Protein AF-A0A7S0NUJ7-F1 (afdb_monomer_lite)

Sequence (102 aa):
GGIPTGGVLVLDGGIKQATTVGCLMPGIDDGKAVWEGSGLSHDTIAAQCCSSGGTCSRTVDEKCVAGHSRDLKGDITEFTYAKTEEFCTANGLDMCKQSCAG

pLDDT: mean 77.23, std 7.96, range [48.59, 88.69]

Foldseek 3Di:
DFADQVFEFQFDQVDPDGDTLDTQHTPPCQVPQFQPPSPDPGRGGQQWFAAPVRRIDCAQPNAGLQGDCVVVVNDTHRDGQVRSQVVQVVRVTGGHSYDDHD

Radius of gyration: 12.68 Å; chains: 1; bounding box: 33×30×28 Å

Secondary structure (DSSP, 8-state):
----TT-EEEE-TTSSS--EEEEE-TTTSTT--B-TT-SSS--B----EE-TTS-EESEETTEETT--TTTTTT------HHHHHHHHHHTT-EEPSS----

Structure (mmCIF, N/CA/C/O backbone):
data_AF-A0A7S0NUJ7-F1
#
_entry.id   AF-A0A7S0NUJ7-F1
#
loop_
_atom_site.group_PDB
_atom_site.id
_atom_site.type_symbol
_atom_site.label_atom_id
_atom_site.label_alt_id
_atom_site.lab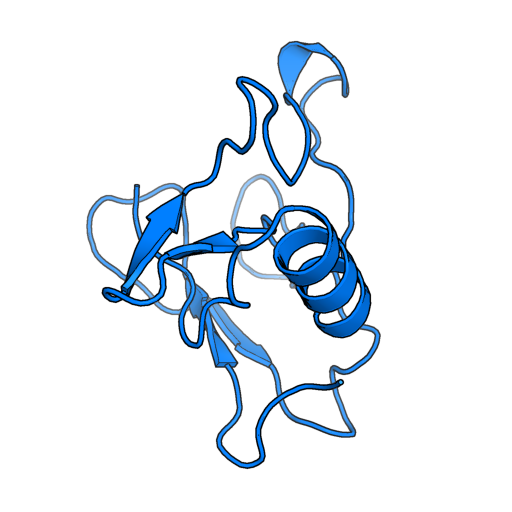el_comp_id
_atom_site.label_asym_id
_atom_site.label_entity_id
_atom_site.label_seq_id
_atom_site.pdbx_PDB_ins_code
_atom_site.Cartn_x
_atom_site.Cartn_y
_atom_site.Cartn_z
_atom_site.occupancy
_atom_site.B_iso_or_equiv
_atom_site.auth_seq_id
_atom_site.auth_comp_id
_atom_site.auth_asym_id
_atom_site.auth_atom_id
_atom_site.pdbx_PDB_model_num
ATOM 1 N N . GLY A 1 1 ? -9.097 -12.353 3.011 1.00 61.38 1 GLY A N 1
ATOM 2 C CA . GLY A 1 1 ? -9.640 -12.327 1.647 1.00 61.38 1 GLY A CA 1
ATOM 3 C C . GLY A 1 1 ? -8.478 -12.275 0.684 1.00 61.38 1 GLY A C 1
ATOM 4 O O . GLY A 1 1 ? -7.427 -12.829 0.994 1.00 61.38 1 GLY A O 1
ATOM 5 N N . GLY A 1 2 ? -8.674 -11.709 -0.500 1.00 78.25 2 GLY A N 1
ATOM 6 C CA . GLY A 1 2 ? -7.700 -11.768 -1.588 1.00 78.25 2 GLY A CA 1
ATOM 7 C C . GLY A 1 2 ? -7.979 -10.703 -2.635 1.00 78.25 2 GLY A C 1
ATOM 8 O O . GLY A 1 2 ? -8.971 -9.978 -2.535 1.00 78.25 2 GLY A O 1
ATOM 9 N N . ILE A 1 3 ? -7.098 -10.601 -3.629 1.00 82.38 3 ILE A N 1
ATOM 10 C CA . ILE A 1 3 ? -7.230 -9.593 -4.679 1.00 82.38 3 ILE A CA 1
ATOM 11 C C . ILE A 1 3 ? -8.593 -9.790 -5.391 1.00 82.38 3 ILE A C 1
ATOM 13 O O . ILE A 1 3 ? -8.946 -10.913 -5.755 1.00 82.38 3 ILE A O 1
ATOM 17 N N . PRO A 1 4 ? -9.399 -8.730 -5.580 1.00 82.12 4 PRO A N 1
ATOM 18 C CA . PRO A 1 4 ? -10.649 -8.787 -6.334 1.00 82.12 4 PRO A CA 1
ATOM 19 C C . PRO A 1 4 ? -10.472 -9.321 -7.762 1.00 82.12 4 PRO A C 1
ATOM 21 O O . PRO A 1 4 ? -9.442 -9.096 -8.390 1.00 82.12 4 PRO A O 1
ATOM 24 N N . THR A 1 5 ? -11.522 -9.919 -8.341 1.00 82.94 5 THR A N 1
ATOM 25 C CA . THR A 1 5 ? -11.513 -10.449 -9.725 1.00 82.94 5 THR A CA 1
ATOM 26 C C . THR A 1 5 ? -11.082 -9.418 -10.778 1.00 82.94 5 THR A C 1
ATOM 28 O O . THR A 1 5 ? -10.499 -9.785 -11.791 1.00 82.94 5 THR A O 1
ATOM 31 N N . GLY A 1 6 ? -11.363 -8.132 -10.541 1.00 81.31 6 GLY A N 1
ATOM 32 C CA . GLY A 1 6 ? -10.975 -7.029 -11.427 1.00 81.31 6 GLY A CA 1
ATOM 33 C C . GLY A 1 6 ? -9.548 -6.504 -11.231 1.00 81.31 6 GLY A C 1
ATOM 34 O O . GLY A 1 6 ? -9.154 -5.586 -11.943 1.00 81.31 6 GLY A O 1
ATOM 35 N N . GLY A 1 7 ? -8.796 -7.060 -10.281 1.00 83.81 7 GLY A N 1
ATOM 36 C CA . GLY A 1 7 ? -7.479 -6.575 -9.890 1.00 83.81 7 GLY A CA 1
ATOM 37 C C . GLY A 1 7 ? -7.514 -5.286 -9.067 1.00 83.81 7 GLY A C 1
ATOM 38 O O . GLY A 1 7 ? -8.575 -4.712 -8.802 1.00 83.81 7 GLY A O 1
ATOM 39 N N . VAL A 1 8 ? -6.335 -4.852 -8.622 1.00 83.50 8 VAL A N 1
ATOM 40 C CA . VAL A 1 8 ? -6.144 -3.630 -7.823 1.00 83.50 8 VAL A CA 1
ATOM 41 C C . VAL A 1 8 ? -5.001 -2.818 -8.402 1.00 83.50 8 VAL A C 1
ATOM 43 O O . VAL A 1 8 ? -3.883 -3.311 -8.541 1.00 83.50 8 VAL A O 1
ATOM 46 N N . LEU A 1 9 ? -5.277 -1.553 -8.714 1.00 83.06 9 LEU A N 1
ATOM 47 C CA . LEU A 1 9 ? -4.267 -0.638 -9.233 1.00 83.06 9 LEU A CA 1
ATOM 48 C C . LEU A 1 9 ? -3.266 -0.265 -8.138 1.00 83.06 9 LEU A C 1
ATOM 50 O O . LEU A 1 9 ? -3.642 0.257 -7.085 1.00 83.06 9 LEU A O 1
ATOM 54 N N . VAL A 1 10 ? -1.989 -0.488 -8.436 1.00 82.12 10 VAL A N 1
ATOM 55 C CA . VAL A 1 10 ? -0.851 0.028 -7.678 1.00 82.12 10 VAL A CA 1
ATOM 56 C C . VAL A 1 10 ? -0.483 1.374 -8.281 1.00 82.12 10 VAL A C 1
ATOM 58 O O . VAL A 1 10 ? -0.183 1.466 -9.473 1.00 82.12 10 VAL A O 1
ATOM 61 N N .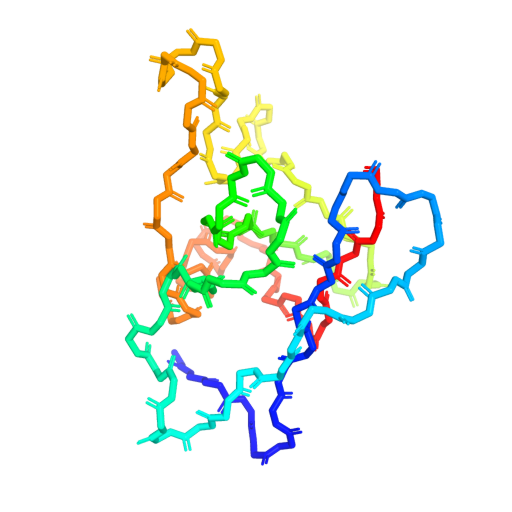 LEU A 1 11 ? -0.522 2.422 -7.464 1.00 82.19 11 LEU A N 1
ATOM 62 C CA . LEU A 1 11 ? -0.182 3.778 -7.880 1.00 82.19 11 LEU A CA 1
ATOM 63 C C . LEU A 1 11 ? 1.198 4.187 -7.370 1.00 82.19 11 LEU A C 1
ATOM 65 O O . LEU A 1 11 ? 1.640 3.724 -6.319 1.00 82.19 11 LEU A O 1
ATOM 69 N N . ASP A 1 12 ? 1.827 5.113 -8.085 1.00 79.12 12 ASP A N 1
ATOM 70 C CA . ASP A 1 12 ? 3.011 5.821 -7.615 1.00 79.12 12 ASP A CA 1
ATOM 71 C C . ASP A 1 12 ? 2.600 6.810 -6.515 1.00 79.12 12 ASP A C 1
ATOM 73 O O . ASP A 1 12 ? 1.951 7.829 -6.765 1.00 79.12 12 ASP A O 1
ATOM 77 N N . GLY A 1 13 ? 2.960 6.479 -5.274 1.00 71.94 13 GLY A N 1
ATOM 78 C CA . GLY A 1 13 ? 2.683 7.308 -4.103 1.00 71.94 13 GLY A CA 1
ATOM 79 C C . GLY A 1 13 ? 3.583 8.541 -3.979 1.00 71.94 13 GLY A C 1
ATOM 80 O O . GLY A 1 13 ? 3.323 9.376 -3.117 1.00 71.94 13 GLY A O 1
ATOM 81 N N . GLY A 1 14 ? 4.630 8.669 -4.799 1.00 71.31 14 GLY A N 1
ATOM 82 C CA . GLY A 1 14 ? 5.584 9.780 -4.768 1.00 71.31 14 GLY A CA 1
ATOM 83 C C . GLY A 1 14 ? 5.140 11.015 -5.554 1.00 71.31 14 GLY A C 1
ATOM 84 O O . GLY A 1 14 ? 5.768 12.071 -5.443 1.00 71.31 14 GLY A O 1
ATOM 85 N N . ILE A 1 15 ? 4.063 10.916 -6.336 1.00 70.31 15 ILE A N 1
ATOM 86 C CA . ILE A 1 15 ? 3.588 11.996 -7.203 1.00 70.31 15 ILE A CA 1
ATOM 87 C C . ILE A 1 15 ? 2.126 12.363 -6.943 1.00 70.31 15 ILE A C 1
ATOM 89 O O . ILE A 1 15 ? 1.289 11.551 -6.562 1.00 70.31 15 ILE A O 1
ATOM 93 N N . LYS A 1 16 ? 1.803 13.640 -7.176 1.00 67.19 16 LYS A N 1
ATOM 94 C CA . LYS A 1 16 ? 0.457 14.187 -6.929 1.00 67.19 16 LYS A CA 1
ATOM 95 C C . LYS A 1 16 ? -0.592 13.705 -7.932 1.00 67.19 16 LYS A C 1
ATOM 97 O O . LYS A 1 16 ? -1.782 13.756 -7.636 1.00 67.19 16 LYS A O 1
ATOM 102 N N . GLN A 1 17 ? -0.171 13.299 -9.130 1.00 69.81 17 GLN A N 1
ATOM 103 C CA . GLN A 1 17 ? -1.061 12.693 -10.117 1.00 69.81 17 GLN A CA 1
ATOM 104 C C . GLN A 1 17 ? -1.070 11.184 -9.929 1.00 69.81 17 GLN A C 1
ATOM 106 O O . GLN A 1 17 ? -0.012 10.568 -9.917 1.00 69.81 17 GLN A O 1
ATOM 111 N N . ALA A 1 18 ? -2.265 10.603 -9.841 1.00 68.88 18 ALA A N 1
ATOM 112 C CA . ALA A 1 18 ? -2.470 9.163 -9.781 1.00 68.88 18 ALA A CA 1
ATOM 113 C C . ALA A 1 18 ? -1.923 8.482 -11.050 1.00 68.88 18 ALA A C 1
ATOM 115 O O . ALA A 1 18 ? -2.639 8.312 -12.035 1.00 68.88 18 ALA A O 1
ATOM 116 N N . THR A 1 19 ? -0.646 8.107 -11.028 1.00 79.44 19 THR A N 1
ATOM 117 C CA . THR A 1 19 ? -0.016 7.322 -12.093 1.00 79.44 19 THR A CA 1
ATOM 118 C C . THR A 1 19 ? 0.034 5.882 -11.647 1.00 79.44 19 THR A C 1
ATOM 120 O O . THR A 1 19 ? 0.430 5.580 -10.525 1.00 79.44 19 THR A O 1
ATOM 123 N N . THR A 1 20 ? -0.406 4.991 -12.524 1.00 81.31 20 THR A N 1
ATOM 124 C CA . THR A 1 20 ? -0.407 3.558 -12.254 1.00 81.31 20 THR A CA 1
ATOM 125 C C . THR A 1 20 ? 0.982 2.988 -12.519 1.00 81.31 20 THR A C 1
ATOM 127 O O . THR A 1 20 ? 1.509 3.144 -13.616 1.00 81.31 20 THR A O 1
ATOM 130 N N . VAL A 1 21 ? 1.544 2.310 -11.522 1.00 83.56 21 VAL A N 1
ATOM 131 C CA . VAL A 1 21 ? 2.768 1.502 -11.635 1.00 83.56 21 VAL A CA 1
ATOM 132 C C . VAL A 1 21 ? 2.424 0.116 -12.186 1.00 83.56 21 VAL A C 1
ATOM 134 O O . VAL A 1 21 ? 3.162 -0.447 -12.992 1.00 83.56 21 VAL A O 1
ATOM 137 N N . GLY A 1 22 ? 1.266 -0.419 -11.791 1.00 85.12 22 GLY A N 1
ATOM 138 C CA . GLY A 1 22 ? 0.786 -1.711 -12.255 1.00 85.12 22 GLY A CA 1
ATOM 139 C C . GLY A 1 22 ? -0.583 -2.096 -11.708 1.00 85.12 22 GLY A C 1
ATOM 140 O O . GLY A 1 22 ? -1.249 -1.308 -11.041 1.00 85.12 22 GLY A O 1
ATOM 141 N N . CYS A 1 23 ? -1.003 -3.327 -11.992 1.00 86.31 23 CYS A N 1
ATOM 142 C CA . CYS A 1 23 ? -2.239 -3.905 -11.474 1.00 86.31 23 CYS A CA 1
ATOM 143 C C . CYS A 1 23 ? -1.932 -5.254 -10.825 1.00 86.31 23 CYS A C 1
ATOM 145 O O . CYS A 1 23 ? -1.376 -6.129 -11.484 1.00 86.31 23 CYS A O 1
ATOM 147 N N . LEU A 1 24 ? -2.299 -5.412 -9.555 1.00 86.81 24 LEU A N 1
ATOM 148 C CA . LEU A 1 24 ? -2.276 -6.693 -8.861 1.00 86.81 24 LEU A CA 1
ATOM 149 C C . LEU A 1 24 ? -3.427 -7.554 -9.377 1.00 86.81 24 LEU A C 1
ATOM 151 O O . LEU A 1 24 ? -4.585 -7.138 -9.294 1.00 86.81 24 LEU A O 1
ATOM 155 N N . MET A 1 25 ? -3.119 -8.744 -9.879 1.00 88.69 25 MET A N 1
ATOM 156 C CA . MET A 1 25 ? -4.084 -9.701 -10.410 1.00 88.69 25 MET A CA 1
ATOM 157 C C . MET A 1 25 ? -4.278 -10.892 -9.459 1.00 88.69 25 MET A C 1
ATOM 159 O O . MET A 1 25 ? -3.297 -11.451 -8.960 1.00 88.69 25 MET A O 1
ATOM 163 N N . PRO A 1 26 ? -5.526 -11.340 -9.232 1.00 86.75 26 PRO A N 1
ATOM 164 C CA . PRO A 1 26 ? -5.802 -12.485 -8.366 1.00 86.75 26 PRO A CA 1
ATOM 165 C C . PRO A 1 26 ? -5.205 -13.777 -8.921 1.00 86.75 26 PRO A C 1
ATOM 167 O O . PRO A 1 26 ? -5.277 -14.036 -10.124 1.00 86.75 26 PRO A O 1
ATOM 170 N N . GLY A 1 27 ? -4.628 -14.603 -8.048 1.00 85.12 27 GLY A N 1
ATOM 171 C CA . GLY A 1 27 ? -3.980 -15.867 -8.417 1.00 85.12 27 GLY A CA 1
ATOM 172 C C . GLY A 1 27 ? -2.611 -15.718 -9.089 1.00 85.12 27 GLY A C 1
ATOM 173 O O . GLY A 1 27 ? -1.928 -16.721 -9.287 1.00 85.12 27 GLY A O 1
ATOM 174 N N . ILE A 1 28 ? -2.200 -14.491 -9.426 1.00 86.94 28 ILE A N 1
ATOM 175 C CA . ILE A 1 28 ? -0.883 -14.173 -9.997 1.00 86.94 28 ILE A CA 1
ATOM 176 C C . ILE A 1 28 ? -0.053 -13.404 -8.968 1.00 86.94 28 ILE A C 1
ATOM 178 O O . ILE A 1 28 ? 1.068 -13.795 -8.655 1.00 86.94 28 ILE A O 1
ATOM 182 N N . ASP A 1 29 ? -0.634 -12.349 -8.396 1.00 87.25 29 ASP A N 1
ATOM 183 C CA . ASP A 1 29 ? 0.060 -11.388 -7.538 1.00 87.25 29 ASP A CA 1
ATOM 184 C C . ASP A 1 29 ? -0.349 -11.489 -6.060 1.00 87.25 29 ASP A C 1
ATOM 186 O O . ASP A 1 29 ? -0.049 -10.596 -5.271 1.00 87.25 29 ASP A O 1
ATOM 190 N N . ASP A 1 30 ? -1.006 -12.576 -5.644 1.00 82.88 30 ASP A N 1
ATOM 191 C CA . ASP A 1 30 ? -1.507 -12.743 -4.266 1.00 82.88 30 ASP A CA 1
ATOM 192 C C . ASP A 1 30 ? -0.390 -12.640 -3.205 1.00 82.88 30 ASP A C 1
ATOM 194 O O . ASP A 1 30 ? -0.623 -12.205 -2.074 1.00 82.88 30 ASP A O 1
ATOM 198 N N . GLY A 1 31 ? 0.837 -13.024 -3.575 1.00 83.69 31 GLY A N 1
ATOM 199 C CA . GLY A 1 31 ? 2.040 -12.910 -2.745 1.00 83.69 31 GLY A CA 1
ATOM 200 C C . GLY A 1 31 ? 2.890 -11.666 -3.017 1.00 83.69 31 GLY A C 1
ATOM 201 O O . GLY A 1 31 ? 3.946 -11.514 -2.406 1.00 83.69 31 GLY A O 1
ATOM 202 N N . LYS A 1 32 ? 2.481 -10.788 -3.939 1.00 85.00 32 LYS A N 1
ATOM 203 C CA . LYS A 1 32 ? 3.285 -9.645 -4.372 1.00 85.00 32 LYS A CA 1
ATOM 204 C C . LYS A 1 32 ? 3.180 -8.513 -3.351 1.00 85.00 32 LYS A C 1
ATOM 206 O O . LYS A 1 32 ? 2.111 -7.949 -3.138 1.00 85.00 32 LYS A O 1
ATOM 211 N N . ALA A 1 33 ? 4.310 -8.189 -2.732 1.00 83.50 33 ALA A N 1
ATOM 212 C CA . ALA A 1 33 ? 4.472 -7.031 -1.848 1.00 83.50 33 ALA A CA 1
ATOM 213 C C . ALA A 1 33 ? 5.401 -5.958 -2.447 1.00 83.50 33 ALA A C 1
ATOM 215 O O . ALA A 1 33 ? 5.519 -4.864 -1.904 1.00 83.50 33 ALA A O 1
ATOM 216 N N . VAL A 1 34 ? 6.048 -6.269 -3.575 1.00 83.94 34 VAL A N 1
ATOM 217 C CA . VAL A 1 34 ? 7.039 -5.426 -4.251 1.00 83.94 34 VAL A CA 1
ATOM 218 C C . VAL A 1 34 ? 6.745 -5.413 -5.750 1.00 83.94 34 VAL A C 1
ATOM 220 O O . VAL A 1 34 ? 6.484 -6.455 -6.366 1.00 83.94 34 VAL A O 1
ATOM 223 N N . TRP A 1 35 ? 6.777 -4.228 -6.347 1.00 84.31 35 TRP A N 1
ATOM 224 C CA . TRP A 1 35 ? 6.663 -4.025 -7.784 1.00 84.31 35 TRP A CA 1
ATOM 225 C C . TRP A 1 35 ? 8.040 -3.770 -8.398 1.00 84.31 35 TRP A C 1
ATOM 227 O O . TRP A 1 35 ? 8.400 -2.636 -8.701 1.00 84.31 35 TRP A O 1
ATOM 237 N N . GLU A 1 36 ? 8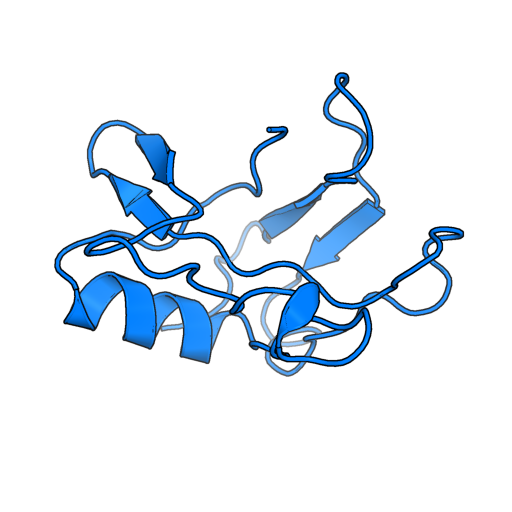.818 -4.843 -8.562 1.00 81.50 36 GLU A N 1
ATOM 238 C CA . GLU A 1 36 ? 10.166 -4.763 -9.132 1.00 81.50 36 GLU A CA 1
ATOM 239 C C . GLU A 1 36 ? 10.171 -4.076 -10.501 1.00 81.50 36 GLU A C 1
ATOM 241 O O . GLU A 1 36 ? 9.352 -4.382 -11.375 1.00 81.50 36 GLU A O 1
ATOM 246 N N . GLY A 1 37 ? 11.119 -3.157 -10.692 1.00 76.12 37 GLY A N 1
ATOM 247 C CA . GLY A 1 37 ? 11.265 -2.437 -11.956 1.00 76.12 37 GLY A CA 1
ATOM 248 C C . GLY A 1 37 ? 10.235 -1.325 -12.149 1.00 76.12 37 GLY A C 1
ATOM 249 O O . GLY A 1 37 ? 9.994 -0.919 -13.285 1.00 76.12 37 GLY A O 1
ATOM 250 N N . SER A 1 38 ? 9.649 -0.808 -11.062 1.00 73.00 38 SER A N 1
ATOM 251 C CA . SER A 1 38 ? 8.757 0.359 -11.116 1.00 73.00 38 SER A CA 1
ATOM 252 C C . SER A 1 38 ? 9.460 1.628 -11.622 1.00 73.00 38 SER A C 1
ATOM 254 O O . SER A 1 38 ? 8.808 2.544 -12.119 1.00 73.00 38 SER A O 1
ATOM 256 N N . GLY A 1 39 ? 10.793 1.683 -11.502 1.00 71.62 39 GLY A N 1
ATOM 257 C CA . GLY A 1 39 ? 11.597 2.873 -11.787 1.00 71.62 39 GLY A CA 1
ATOM 258 C C . GLY A 1 39 ? 11.598 3.898 -10.647 1.00 71.62 39 GLY A C 1
ATOM 259 O O . GLY A 1 39 ? 12.164 4.980 -10.813 1.00 71.62 39 GLY A O 1
ATOM 260 N N . LEU A 1 40 ? 10.987 3.569 -9.504 1.00 74.25 40 LEU A N 1
ATOM 261 C CA . LEU A 1 40 ? 10.965 4.386 -8.292 1.00 74.25 40 LEU A CA 1
ATOM 262 C C . LEU A 1 40 ? 12.141 4.045 -7.368 1.00 74.25 40 LEU A C 1
ATOM 264 O O . LEU A 1 40 ? 12.780 3.003 -7.488 1.00 74.25 40 LEU A O 1
ATOM 268 N N . SER A 1 41 ? 12.418 4.932 -6.409 1.00 71.19 41 SER A N 1
ATOM 269 C CA . SER A 1 41 ? 13.473 4.716 -5.408 1.00 71.19 41 SER A CA 1
ATOM 270 C C . SER A 1 41 ? 13.182 3.545 -4.460 1.00 71.19 41 SER A C 1
ATOM 272 O O . SER A 1 41 ? 14.116 2.988 -3.892 1.00 71.19 41 SER A O 1
ATOM 274 N N . HIS A 1 42 ? 11.904 3.192 -4.282 1.00 74.00 42 HIS A N 1
ATOM 275 C CA . HIS A 1 42 ? 11.450 2.047 -3.496 1.00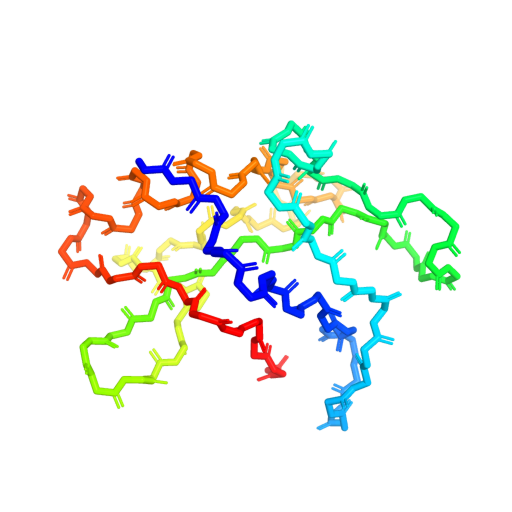 74.00 42 HIS A CA 1
ATOM 276 C C . HIS A 1 42 ? 10.341 1.323 -4.264 1.00 74.00 42 HIS A C 1
ATOM 278 O O . HIS A 1 42 ? 9.317 1.925 -4.581 1.00 74.00 42 HIS A O 1
ATOM 284 N N . ASP A 1 43 ? 10.546 0.033 -4.530 1.00 80.12 43 ASP A N 1
ATOM 285 C CA . ASP A 1 43 ? 9.591 -0.813 -5.258 1.00 80.12 43 ASP A CA 1
ATOM 286 C C . ASP A 1 43 ? 8.526 -1.433 -4.329 1.00 80.12 43 ASP A C 1
ATOM 288 O O . ASP A 1 43 ? 7.556 -2.035 -4.797 1.00 80.12 43 ASP A O 1
ATOM 292 N N . THR A 1 44 ? 8.686 -1.320 -3.006 1.00 83.31 44 THR A N 1
ATOM 293 C CA . THR A 1 44 ? 7.749 -1.890 -2.030 1.00 83.31 44 THR A CA 1
ATOM 294 C C . THR A 1 44 ? 6.382 -1.218 -2.113 1.00 83.31 44 THR A C 1
ATOM 296 O O . THR A 1 44 ? 6.256 0.006 -2.069 1.00 83.31 44 THR A O 1
ATOM 299 N N . ILE A 1 45 ? 5.330 -2.032 -2.181 1.00 81.44 45 ILE A N 1
ATOM 300 C CA . ILE A 1 45 ? 3.951 -1.558 -2.248 1.00 81.44 45 ILE A CA 1
ATOM 301 C C . ILE A 1 45 ? 3.543 -1.048 -0.865 1.00 81.44 45 ILE A C 1
ATOM 303 O O . ILE A 1 45 ? 3.446 -1.806 0.100 1.00 81.44 45 ILE A O 1
ATOM 307 N N . ALA A 1 46 ? 3.271 0.253 -0.773 1.00 78.06 46 ALA A N 1
ATOM 308 C CA . ALA A 1 46 ? 2.813 0.868 0.463 1.00 78.06 46 ALA A CA 1
ATOM 309 C C . ALA A 1 46 ? 1.371 0.456 0.786 1.00 78.06 46 ALA A C 1
ATOM 311 O O . ALA A 1 46 ? 0.417 0.891 0.137 1.00 78.06 46 ALA A O 1
ATOM 312 N N . ALA A 1 47 ? 1.214 -0.366 1.822 1.00 80.44 47 ALA A N 1
ATOM 313 C CA . ALA A 1 47 ? -0.090 -0.744 2.344 1.00 80.44 47 ALA A CA 1
ATOM 314 C C . ALA A 1 47 ? -0.859 0.461 2.906 1.00 80.44 47 ALA A C 1
ATOM 316 O O . ALA A 1 47 ? -0.306 1.329 3.584 1.00 80.44 47 ALA A O 1
ATOM 317 N N . GLN A 1 48 ? -2.164 0.482 2.646 1.00 78.38 48 GLN A N 1
ATOM 318 C CA . GLN A 1 48 ? -3.082 1.526 3.086 1.00 78.38 48 GLN A CA 1
ATOM 319 C C . GLN A 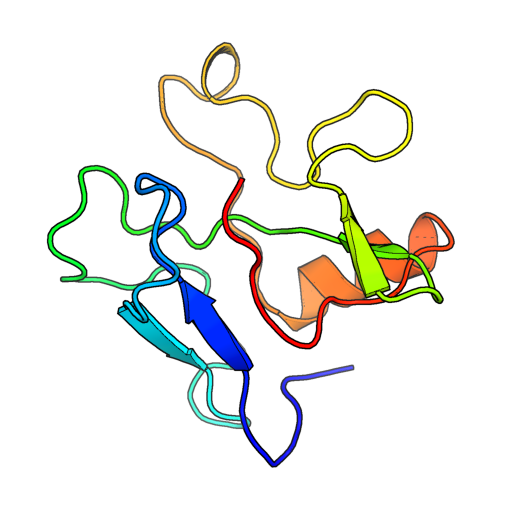1 48 ? -4.470 0.941 3.345 1.00 78.38 48 GLN A C 1
ATOM 321 O O . GLN A 1 48 ? -4.899 0.015 2.657 1.00 78.38 48 GLN A O 1
ATOM 326 N N . CYS A 1 49 ? -5.175 1.522 4.311 1.00 83.75 49 CYS A N 1
ATOM 327 C CA . CYS A 1 49 ? -6.547 1.163 4.645 1.00 83.75 49 CYS A CA 1
ATOM 328 C C . CYS A 1 49 ? -7.507 2.258 4.192 1.00 83.75 49 CYS A C 1
ATOM 330 O O . CYS A 1 49 ? -7.118 3.412 4.028 1.00 83.75 49 CYS A O 1
ATOM 332 N N . CYS A 1 50 ? -8.768 1.913 3.986 1.00 81.25 50 CYS A N 1
ATOM 333 C CA . CYS A 1 50 ? -9.814 2.840 3.585 1.00 81.25 50 CYS A CA 1
ATOM 334 C C . CYS A 1 50 ? -10.925 2.842 4.630 1.00 81.25 50 CYS A C 1
ATOM 336 O O . CYS A 1 50 ? -11.269 1.805 5.190 1.00 81.25 50 CYS A O 1
ATOM 338 N N . SER A 1 51 ? -11.517 4.005 4.889 1.00 79.12 51 SER A N 1
ATOM 339 C CA . SER A 1 51 ? -12.799 4.043 5.590 1.00 79.12 51 SER A CA 1
ATOM 340 C C . SER A 1 51 ? -13.908 3.500 4.683 1.00 79.12 51 SER A C 1
ATOM 342 O O . SER A 1 51 ? -13.786 3.522 3.454 1.00 79.12 51 SER A O 1
ATOM 344 N N . SER A 1 52 ? -15.035 3.105 5.272 1.00 69.31 52 SER A N 1
ATOM 345 C CA . SER A 1 52 ? -16.233 2.683 4.530 1.00 69.31 52 SER A CA 1
ATOM 346 C C . SER A 1 52 ? -16.787 3.765 3.585 1.00 69.31 52 SER A C 1
ATOM 348 O O . SER A 1 52 ? -17.519 3.460 2.646 1.00 69.31 52 SER A O 1
ATOM 350 N N . GLY A 1 53 ? -16.397 5.032 3.788 1.00 63.16 53 GLY A N 1
ATOM 351 C CA . GLY A 1 53 ? -16.689 6.164 2.900 1.00 63.16 53 GLY A CA 1
ATOM 352 C C . GLY A 1 53 ? -15.704 6.349 1.737 1.00 63.16 53 GLY A C 1
ATOM 353 O O . GLY A 1 53 ? -15.863 7.288 0.961 1.00 63.16 53 GLY A O 1
ATOM 354 N N . GLY A 1 54 ? -14.687 5.490 1.607 1.00 67.50 54 GLY A N 1
ATOM 355 C CA . GLY A 1 54 ? -13.667 5.561 0.555 1.00 67.50 54 GLY A CA 1
ATOM 356 C C . GLY A 1 54 ? -12.514 6.525 0.846 1.00 67.50 54 GLY A C 1
ATOM 357 O O . GLY A 1 54 ? -11.688 6.764 -0.034 1.00 67.50 54 GLY A O 1
ATOM 358 N N . THR A 1 55 ? -12.424 7.072 2.062 1.00 78.00 55 THR A N 1
ATOM 359 C CA . THR A 1 55 ? -11.288 7.913 2.455 1.00 78.00 55 THR A CA 1
ATOM 360 C C . THR A 1 55 ? -10.086 7.027 2.742 1.00 78.00 55 THR A C 1
ATOM 362 O O . THR A 1 55 ? -10.104 6.234 3.684 1.00 78.00 55 THR A O 1
ATOM 365 N N . CYS A 1 56 ? -9.031 7.180 1.949 1.00 77.19 56 CYS A N 1
ATOM 366 C CA . CYS A 1 56 ? -7.773 6.484 2.168 1.00 77.19 56 CYS A CA 1
ATOM 367 C C . CYS A 1 56 ? -7.048 7.017 3.403 1.00 77.19 56 CYS A C 1
ATOM 369 O O . CYS A 1 56 ? -6.813 8.218 3.531 1.00 77.19 56 CYS A O 1
ATOM 371 N N . SER A 1 57 ? -6.645 6.103 4.276 1.00 75.25 57 SER A N 1
ATOM 372 C CA . SER A 1 57 ? -5.818 6.374 5.436 1.00 75.25 57 SER A CA 1
ATOM 373 C C . SER A 1 57 ? -4.566 5.505 5.412 1.00 75.25 57 SER A C 1
ATOM 375 O O . SER A 1 57 ? -4.618 4.274 5.437 1.00 75.25 57 SER A O 1
ATOM 377 N N . ARG A 1 58 ? -3.408 6.166 5.396 1.00 73.88 58 ARG A N 1
ATOM 378 C CA . ARG A 1 58 ? -2.109 5.514 5.620 1.00 73.88 58 ARG A CA 1
ATOM 379 C C . ARG A 1 58 ? -1.786 5.375 7.104 1.00 73.88 58 ARG A C 1
ATOM 381 O O . ARG A 1 58 ? -0.804 4.721 7.438 1.00 73.88 58 ARG A O 1
ATOM 388 N N . THR A 1 59 ? -2.616 5.960 7.968 1.00 73.31 59 THR A N 1
ATOM 389 C CA . THR A 1 59 ? -2.439 5.981 9.418 1.00 73.31 59 THR A CA 1
ATOM 390 C C . THR A 1 59 ? -3.692 5.446 10.100 1.00 73.31 59 THR A C 1
ATOM 392 O O . THR A 1 59 ? -4.804 5.893 9.825 1.00 73.31 59 THR A O 1
ATOM 395 N N . VAL A 1 60 ? -3.514 4.487 10.993 1.00 76.56 60 VAL A N 1
ATOM 396 C CA . VAL A 1 60 ? -4.575 3.840 11.761 1.00 76.56 60 VAL A CA 1
ATOM 397 C C . VAL A 1 60 ? -4.147 3.891 13.217 1.00 76.56 60 VAL A C 1
ATOM 399 O O . VAL A 1 60 ? -3.031 3.482 13.528 1.00 76.56 60 VAL A O 1
ATOM 402 N N . ASP A 1 61 ? -4.971 4.487 14.079 1.00 75.12 61 ASP A N 1
ATOM 403 C CA . ASP A 1 61 ? -4.634 4.751 15.487 1.00 75.12 61 ASP A CA 1
ATOM 404 C C . ASP A 1 61 ? -3.241 5.383 15.671 1.00 75.12 61 ASP A C 1
ATOM 406 O O . ASP A 1 61 ? -2.386 4.874 16.393 1.00 75.12 61 ASP A O 1
ATOM 410 N N . GLU A 1 62 ? -2.990 6.479 14.943 1.00 73.75 62 GLU A N 1
ATOM 411 C CA . GLU A 1 62 ? -1.717 7.227 14.942 1.00 73.75 62 GLU A CA 1
ATOM 412 C C . GLU A 1 62 ? -0.486 6.427 14.466 1.00 73.75 62 GLU A C 1
ATOM 414 O O . GLU A 1 62 ? 0.639 6.926 14.520 1.00 73.75 62 GLU A O 1
ATOM 419 N N . LYS A 1 63 ? -0.674 5.216 13.926 1.00 72.38 63 LYS A N 1
ATOM 420 C CA . LYS A 1 63 ? 0.396 4.371 13.380 1.00 72.38 63 LYS A CA 1
ATOM 421 C C . LYS A 1 63 ? 0.268 4.211 11.876 1.00 72.38 63 LYS A C 1
ATOM 423 O O . LYS A 1 63 ? -0.805 3.913 11.361 1.00 72.38 63 LYS A O 1
ATOM 428 N N . CYS A 1 64 ? 1.373 4.364 11.153 1.00 74.62 64 CYS A N 1
ATOM 429 C CA . CYS A 1 64 ? 1.381 4.074 9.723 1.00 74.62 64 CYS A CA 1
ATOM 430 C C . CYS A 1 64 ? 1.135 2.580 9.466 1.00 74.62 64 CYS A C 1
ATOM 432 O O . CYS A 1 64 ? 1.811 1.741 10.058 1.00 74.62 64 CYS A O 1
ATOM 434 N N . VAL A 1 65 ? 0.220 2.255 8.546 1.00 76.06 65 VAL A N 1
ATOM 435 C CA . VAL A 1 65 ? -0.133 0.868 8.171 1.00 76.06 65 VAL A CA 1
ATOM 436 C C . VAL A 1 65 ? 1.102 0.102 7.688 1.00 76.06 65 VAL A C 1
ATOM 438 O O . VAL A 1 65 ? 1.356 -1.014 8.125 1.00 76.06 65 VAL A O 1
ATOM 441 N N . ALA A 1 66 ? 1.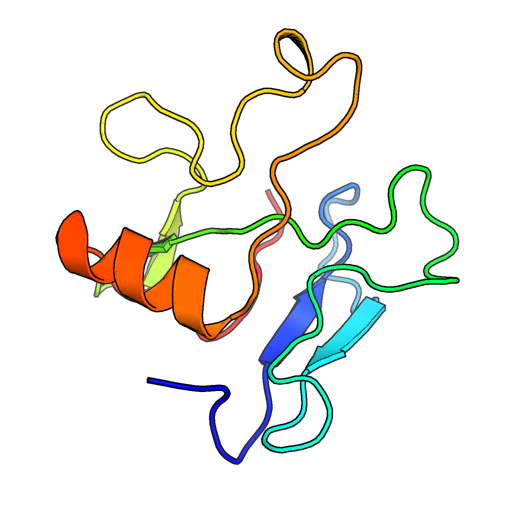911 0.734 6.834 1.00 73.31 66 ALA A N 1
ATOM 442 C CA . ALA A 1 66 ? 3.172 0.182 6.339 1.00 73.31 66 ALA A CA 1
ATOM 443 C C . ALA A 1 66 ? 4.386 0.512 7.242 1.00 73.31 66 ALA A C 1
ATOM 445 O O . ALA A 1 66 ? 5.527 0.235 6.879 1.00 73.31 66 ALA A O 1
ATOM 446 N N . GLY A 1 67 ? 4.177 1.100 8.423 1.00 70.31 67 GLY A N 1
ATOM 447 C CA . GLY A 1 67 ? 5.254 1.611 9.276 1.00 70.31 67 GLY A CA 1
ATOM 448 C C . GLY A 1 67 ? 5.867 2.928 8.780 1.00 70.31 67 GLY A C 1
ATOM 449 O O . GLY A 1 67 ? 5.475 3.475 7.748 1.00 70.31 67 GLY A O 1
ATOM 450 N N . HIS A 1 68 ? 6.812 3.469 9.552 1.00 67.50 68 HIS A N 1
ATOM 451 C CA . HIS A 1 68 ? 7.521 4.706 9.225 1.00 67.50 68 HIS A CA 1
ATOM 452 C C . HIS A 1 68 ? 8.907 4.407 8.655 1.00 67.50 68 HIS A C 1
ATOM 454 O O . HIS A 1 68 ? 9.717 3.728 9.284 1.00 67.50 68 HIS A O 1
ATOM 460 N N . SER A 1 69 ? 9.232 5.019 7.515 1.00 64.94 69 SER A N 1
ATOM 461 C CA . SER A 1 69 ? 10.548 4.862 6.885 1.00 64.94 69 SER A CA 1
ATOM 462 C C . SER A 1 69 ? 11.713 5.340 7.745 1.00 64.94 69 SER A C 1
ATOM 464 O O . SER A 1 69 ? 12.815 4.812 7.641 1.00 64.94 69 SER A O 1
ATOM 466 N N . ARG A 1 70 ? 11.484 6.276 8.674 1.00 64.62 70 ARG A N 1
ATOM 467 C CA . ARG A 1 70 ? 12.501 6.692 9.656 1.00 64.62 70 ARG A CA 1
ATOM 468 C C . ARG A 1 70 ? 12.894 5.562 10.607 1.00 64.62 70 ARG A C 1
ATOM 470 O O . ARG A 1 70 ? 14.064 5.469 10.969 1.00 64.62 70 ARG A O 1
ATOM 477 N N . ASP A 1 71 ? 11.943 4.705 10.960 1.00 68.12 71 ASP A N 1
ATOM 478 C CA . ASP A 1 71 ? 12.156 3.578 11.870 1.00 68.12 71 ASP A CA 1
ATOM 479 C C . ASP A 1 71 ? 12.679 2.343 11.121 1.00 68.12 71 ASP A C 1
ATOM 481 O O . ASP A 1 71 ? 13.371 1.500 11.690 1.00 68.12 71 ASP A O 1
ATOM 485 N N . LEU A 1 72 ? 12.411 2.277 9.815 1.00 67.31 72 LEU A N 1
ATOM 486 C CA . LEU A 1 72 ? 12.770 1.179 8.919 1.00 67.31 72 LEU A CA 1
ATOM 487 C C . LEU A 1 72 ? 13.959 1.512 7.995 1.00 67.31 72 LEU A C 1
ATOM 489 O O . LEU A 1 72 ? 14.118 0.909 6.941 1.00 67.31 72 LEU A O 1
ATOM 493 N N . LYS A 1 73 ? 14.827 2.459 8.386 1.00 63.91 73 LYS A N 1
ATOM 494 C CA . LYS A 1 73 ? 16.058 2.843 7.650 1.00 63.91 73 LYS A CA 1
ATOM 495 C C . LYS A 1 73 ? 15.843 3.252 6.180 1.00 63.91 73 LYS A C 1
ATOM 497 O O . LYS A 1 73 ? 16.737 3.087 5.357 1.00 63.91 73 LYS A O 1
ATOM 502 N N . GLY A 1 74 ? 14.696 3.838 5.872 1.00 62.41 74 GLY A N 1
ATOM 503 C CA . GLY A 1 74 ? 14.309 4.267 4.530 1.00 62.41 74 GLY A CA 1
ATOM 504 C C . GLY A 1 74 ? 13.260 3.370 3.879 1.00 62.41 74 GLY A C 1
ATOM 505 O O . GLY A 1 74 ? 12.590 3.841 2.969 1.00 62.41 74 GLY A O 1
ATOM 506 N N . ASP A 1 75 ? 13.049 2.152 4.379 1.00 67.19 75 ASP A N 1
ATOM 507 C CA . ASP A 1 75 ? 12.079 1.209 3.817 1.00 67.19 75 ASP A CA 1
ATOM 508 C C . ASP A 1 75 ? 10.703 1.289 4.481 1.00 67.19 75 ASP A C 1
ATOM 510 O O . ASP A 1 75 ? 10.466 2.045 5.419 1.00 67.19 75 ASP A O 1
ATOM 514 N N . ILE A 1 76 ? 9.760 0.504 3.976 1.00 74.25 76 ILE A N 1
ATOM 515 C CA . ILE A 1 76 ? 8.438 0.315 4.568 1.00 74.25 76 ILE A CA 1
ATOM 516 C C . ILE A 1 76 ? 8.175 -1.179 4.733 1.00 74.25 76 ILE A C 1
ATOM 518 O O . ILE A 1 76 ? 8.794 -2.015 4.079 1.00 74.25 76 ILE A O 1
ATOM 522 N N . THR A 1 77 ? 7.261 -1.526 5.632 1.00 78.19 77 THR A N 1
ATOM 523 C CA . THR A 1 77 ? 6.883 -2.917 5.879 1.00 78.19 77 THR A CA 1
ATOM 524 C C . THR A 1 77 ? 6.233 -3.495 4.632 1.00 78.19 77 THR A C 1
ATOM 526 O O . THR A 1 77 ? 5.235 -2.967 4.141 1.00 78.19 77 THR A O 1
ATOM 529 N N . GLU A 1 78 ? 6.775 -4.609 4.153 1.00 80.19 78 GLU A N 1
ATOM 530 C CA . GLU A 1 78 ? 6.192 -5.368 3.058 1.00 80.19 78 GLU A CA 1
ATOM 531 C C . GLU A 1 78 ? 4.887 -6.027 3.498 1.00 80.19 78 GLU A C 1
ATOM 533 O O . GLU A 1 78 ? 4.843 -6.850 4.420 1.00 80.19 78 GLU A O 1
ATOM 538 N N . PHE A 1 79 ? 3.815 -5.696 2.792 1.00 79.81 79 PHE A N 1
ATOM 539 C CA . PHE A 1 79 ? 2.516 -6.312 2.981 1.00 79.81 79 PHE A CA 1
ATOM 540 C C . PHE A 1 79 ? 2.013 -6.866 1.654 1.00 79.81 79 PHE A C 1
ATOM 542 O O . PHE A 1 79 ? 2.005 -6.181 0.634 1.00 79.81 79 PHE A O 1
ATOM 549 N N . THR A 1 80 ? 1.550 -8.113 1.684 1.00 83.81 80 THR A N 1
ATOM 550 C CA . THR A 1 80 ? 0.715 -8.645 0.607 1.00 83.81 80 THR A CA 1
ATOM 551 C C . THR A 1 80 ? -0.701 -8.101 0.751 1.00 83.81 80 THR A C 1
ATOM 553 O O . THR A 1 80 ? -1.115 -7.721 1.850 1.00 83.81 80 THR A O 1
ATOM 556 N N . TYR A 1 81 ? -1.478 -8.141 -0.334 1.00 81.94 81 TYR A N 1
ATOM 557 C CA . TYR A 1 81 ? -2.867 -7.678 -0.327 1.00 81.94 81 TYR A CA 1
ATOM 558 C C . TYR A 1 81 ? -3.692 -8.296 0.816 1.00 81.94 81 TYR A C 1
ATOM 560 O O . TYR A 1 81 ? -4.364 -7.582 1.557 1.00 81.94 81 TYR A O 1
ATOM 568 N N . ALA A 1 82 ? -3.585 -9.617 1.004 1.00 83.62 82 ALA A N 1
ATOM 569 C CA . ALA A 1 82 ? -4.316 -10.336 2.046 1.00 83.62 82 ALA A CA 1
ATOM 570 C C . ALA A 1 82 ? -3.917 -9.891 3.464 1.00 83.62 82 ALA A C 1
ATOM 572 O O . ALA A 1 82 ? -4.786 -9.674 4.305 1.00 83.62 82 ALA A O 1
ATOM 573 N N . LYS A 1 83 ? -2.617 -9.689 3.725 1.00 84.94 83 LYS A N 1
ATOM 574 C CA . LYS A 1 83 ? -2.151 -9.209 5.035 1.00 84.94 83 LYS A CA 1
ATOM 575 C C . LYS A 1 83 ? -2.605 -7.777 5.311 1.00 84.94 83 LYS A C 1
ATOM 577 O O . LYS A 1 83 ? -2.914 -7.450 6.454 1.00 84.94 83 LYS A O 1
ATOM 582 N N . THR A 1 84 ? -2.639 -6.916 4.291 1.00 84.25 84 THR A N 1
ATOM 583 C CA . THR A 1 84 ? -3.173 -5.558 4.457 1.00 84.25 84 THR A CA 1
ATOM 584 C C . THR A 1 84 ? -4.661 -5.597 4.765 1.00 84.25 84 THR A C 1
ATOM 586 O O . THR A 1 84 ? -5.101 -4.911 5.677 1.00 84.25 84 THR A O 1
ATOM 589 N N . GLU A 1 85 ? -5.434 -6.425 4.063 1.00 84.94 85 GLU A N 1
ATOM 590 C CA . GLU A 1 85 ? -6.866 -6.574 4.325 1.00 84.94 85 GLU A CA 1
ATOM 591 C C . GLU A 1 85 ? -7.139 -7.074 5.749 1.00 84.94 85 GLU A C 1
ATOM 593 O O . GLU A 1 85 ? -8.000 -6.520 6.435 1.00 84.94 85 GLU A O 1
ATOM 598 N N . GLU A 1 86 ? -6.384 -8.068 6.221 1.00 86.94 86 GLU A N 1
ATOM 599 C CA . GLU A 1 86 ? -6.456 -8.542 7.606 1.00 86.94 86 GLU A CA 1
ATOM 600 C C . GLU A 1 86 ? -6.146 -7.420 8.600 1.00 86.94 86 GLU A C 1
ATOM 602 O O . GLU A 1 86 ? -6.897 -7.228 9.558 1.00 86.94 86 GLU A O 1
ATOM 607 N N . PHE A 1 87 ? -5.090 -6.637 8.351 1.00 85.06 87 PHE A N 1
ATOM 608 C CA . PHE A 1 87 ? -4.738 -5.493 9.188 1.00 85.06 87 PHE A CA 1
ATOM 609 C C . PHE A 1 87 ? -5.854 -4.444 9.210 1.00 85.06 87 PHE A C 1
ATOM 611 O O . PHE A 1 87 ? -6.260 -4.009 10.285 1.00 85.06 87 PHE A O 1
ATOM 618 N N . CYS A 1 88 ? -6.379 -4.044 8.051 1.00 85.06 88 CYS A N 1
ATOM 619 C CA . CYS A 1 88 ? -7.439 -3.041 7.979 1.00 85.06 88 CYS A CA 1
ATOM 620 C C . CYS A 1 88 ? -8.692 -3.521 8.713 1.00 85.06 88 CYS A C 1
ATOM 622 O O . CYS A 1 88 ? -9.193 -2.811 9.584 1.00 85.06 88 CYS A O 1
ATOM 624 N N . THR A 1 89 ? -9.117 -4.761 8.454 1.00 86.69 89 THR A N 1
ATOM 625 C CA . THR A 1 89 ? -10.304 -5.358 9.082 1.00 86.69 89 THR A CA 1
ATOM 626 C C . THR A 1 89 ? -10.147 -5.438 10.601 1.00 86.69 89 THR A C 1
ATOM 628 O O . THR A 1 89 ? -11.071 -5.097 11.339 1.00 86.69 89 THR A O 1
ATOM 631 N N . ALA A 1 90 ? -8.966 -5.834 11.088 1.00 86.38 90 ALA A N 1
ATOM 632 C CA . ALA A 1 90 ? -8.670 -5.905 12.519 1.00 86.38 90 ALA A CA 1
ATOM 633 C C . ALA A 1 90 ? -8.729 -4.535 13.217 1.00 86.38 90 ALA A C 1
ATOM 635 O O . ALA A 1 90 ? -9.000 -4.476 14.413 1.00 86.38 90 ALA A O 1
ATOM 636 N N . ASN A 1 91 ? -8.517 -3.447 12.473 1.00 84.94 91 ASN A N 1
ATOM 637 C CA . ASN A 1 91 ? -8.615 -2.076 12.969 1.00 84.94 91 ASN A CA 1
ATOM 638 C C . ASN A 1 91 ? -9.942 -1.384 12.580 1.00 84.94 91 ASN A C 1
ATOM 640 O O . ASN A 1 91 ? -10.050 -0.163 12.664 1.00 84.94 91 ASN A O 1
ATOM 644 N N . GLY A 1 92 ? -10.959 -2.136 12.140 1.00 85.06 92 GLY A N 1
ATOM 645 C CA . GLY A 1 92 ? -12.282 -1.589 11.808 1.00 85.06 92 GLY A CA 1
ATOM 646 C C . GLY A 1 92 ? -12.326 -0.741 10.531 1.00 85.06 92 GLY A C 1
ATOM 647 O O . GLY A 1 92 ? -13.230 0.080 10.368 1.00 85.06 92 GLY A O 1
ATOM 648 N N . LEU A 1 93 ? -11.353 -0.924 9.640 1.00 86.69 93 LEU A N 1
ATOM 649 C CA . LEU A 1 93 ? -11.276 -0.300 8.323 1.00 86.69 93 LEU A CA 1
ATOM 650 C C . LEU A 1 93 ? -11.431 -1.348 7.220 1.00 86.69 93 LEU A C 1
ATOM 652 O O . LEU A 1 93 ? -11.259 -2.545 7.437 1.00 86.69 93 LEU A O 1
ATOM 656 N N . ASP A 1 94 ? -11.692 -0.877 6.009 1.00 84.19 94 ASP A N 1
ATOM 657 C CA . ASP A 1 94 ? -11.791 -1.716 4.825 1.00 84.19 94 ASP A CA 1
ATOM 658 C C . ASP A 1 94 ? -10.486 -1.692 4.027 1.00 84.19 94 ASP A C 1
ATOM 660 O O . ASP A 1 94 ? -9.731 -0.712 4.029 1.00 84.19 94 ASP A O 1
ATOM 664 N N . MET A 1 95 ? -10.223 -2.769 3.290 1.00 80.62 95 MET A N 1
ATOM 665 C CA . MET A 1 95 ? -9.138 -2.771 2.317 1.00 80.62 95 MET A CA 1
ATOM 666 C C . MET A 1 95 ? -9.462 -1.812 1.172 1.00 80.62 95 MET A C 1
ATOM 668 O O . MET A 1 95 ? -10.556 -1.831 0.597 1.00 80.62 95 MET A O 1
ATOM 672 N N . CYS A 1 96 ? -8.494 -0.978 0.803 1.00 76.06 96 CYS A N 1
ATOM 673 C CA . CYS A 1 96 ? -8.677 -0.077 -0.319 1.00 76.06 96 CYS A CA 1
ATOM 674 C C . CYS A 1 96 ? -8.806 -0.854 -1.636 1.00 76.06 96 CYS A C 1
ATOM 676 O O . CYS A 1 96 ? -7.975 -1.695 -1.974 1.00 76.06 96 CYS A O 1
ATOM 678 N N . LYS A 1 97 ? -9.837 -0.525 -2.422 1.00 68.38 97 LYS A N 1
ATOM 679 C CA . LYS A 1 97 ? -10.009 -1.054 -3.789 1.00 68.38 97 LYS A CA 1
ATOM 680 C C . LYS A 1 97 ? -9.048 -0.418 -4.799 1.00 68.38 97 LYS A C 1
ATOM 682 O O . LYS A 1 97 ? -8.870 -0.943 -5.891 1.00 68.38 97 LYS A O 1
ATOM 687 N N . GLN A 1 98 ? -8.460 0.717 -4.437 1.00 65.31 98 GLN A N 1
ATOM 688 C CA . GLN A 1 98 ? -7.438 1.425 -5.197 1.00 65.31 98 GLN A CA 1
ATOM 689 C C . GLN A 1 98 ? -6.415 1.997 -4.219 1.00 65.31 98 GLN A C 1
ATOM 691 O O . GLN A 1 98 ? -6.804 2.519 -3.170 1.00 65.31 98 GLN A O 1
ATOM 696 N N . SER A 1 99 ? -5.128 1.926 -4.548 1.00 64.75 99 SER A N 1
ATOM 697 C CA . SER A 1 99 ? -4.144 2.737 -3.833 1.00 64.75 99 SER A CA 1
ATOM 698 C C . SER A 1 99 ? -4.467 4.217 -4.055 1.00 64.75 99 SER A C 1
ATOM 700 O O . SER A 1 99 ? -4.965 4.593 -5.111 1.00 64.75 99 SER A O 1
ATOM 702 N N . CYS A 1 100 ? -4.232 5.064 -3.059 1.00 62.28 100 CYS A N 1
ATOM 703 C CA . CYS A 1 100 ? -4.514 6.491 -3.144 1.00 62.28 100 CYS A CA 1
ATOM 704 C C . CYS A 1 100 ? -3.212 7.265 -3.253 1.00 62.28 100 CYS A C 1
ATOM 706 O O . CYS A 1 100 ? -2.248 6.997 -2.529 1.00 62.28 100 CYS A O 1
ATOM 708 N N . ALA A 1 101 ? -3.229 8.280 -4.115 1.00 59.06 101 ALA A N 1
ATOM 709 C CA . ALA A 1 101 ? -2.248 9.347 -4.052 1.00 59.06 101 ALA A CA 1
ATOM 710 C C . ALA A 1 101 ? -2.404 10.084 -2.713 1.00 59.06 101 ALA A C 1
ATOM 712 O O . ALA A 1 101 ? -3.511 10.232 -2.190 1.00 59.06 101 ALA A O 1
ATOM 713 N N . GLY A 1 102 ? -1.290 10.525 -2.152 1.00 48.59 102 GLY A N 1
ATOM 714 C CA . GLY A 1 102 ? -1.250 11.235 -0.879 1.00 48.59 102 GLY A CA 1
ATOM 715 C C . GLY A 1 102 ? 0.109 11.851 -0.703 1.00 48.59 102 GLY A C 1
ATOM 716 O O . GLY A 1 102 ? 1.073 11.074 -0.871 1.00 48.59 102 GLY A O 1
#

Organism: NCBI:txid127549